Protein AF-A0A6B0XST2-F1 (afdb_monomer)

Mean predicted aligned error: 3.9 Å

Nearest PDB structures (foldseek):
  4akx-assembly1_A  TM=2.960E-01  e=3.022E+00  Pseudomonas aeruginosa
  6vql-assembly1_D  TM=2.348E-01  e=4.738E+00  Homo sapiens
  5dvr-assembly1_A  TM=2.215E-01  e=4.479E+00  Toxoplasma gondii

Solvent-accessible surface area (backbone atoms only — not comparable to full-atom values): 9416 Å² total; per-residue (Å²): 113,51,79,35,65,23,62,62,31,33,32,42,31,80,94,78,71,39,38,32,39,44,48,67,65,67,76,43,80,42,83,48,74,44,61,28,89,63,44,78,84,41,80,93,66,62,45,46,59,67,37,74,72,54,71,43,58,31,25,39,44,76,59,86,58,34,38,32,38,31,28,70,46,76,93,63,76,64,88,60,89,48,68,67,58,36,47,51,44,50,70,74,46,68,59,44,79,77,45,77,40,53,57,76,46,73,57,95,77,31,30,33,26,73,42,43,71,75,74,56,47,69,86,80,52,57,41,77,56,47,67,94,60,89,56,69,87,52,71,94,80,50,69,82,64,63,95,79,64,79,46,50,62,84,62,130

Secondary structure (DSSP, 8-state):
-EEE-SSS-EEEETTTTEEEEEE---S--EEEEEE-SS--S-TTTT--TT-EEEEEEEEEEEETTEEEEEE---SS----S-HHHHHHHHHHS--EEEEEEEEEEEETTEEEEE-HHHHHS-TT-HHHHS-SS-----GGG----GGG----TT--

Sequence (156 aa):
MRAIDGFIPMYWEASSGKLWLEISRWDTDVLHMTGLASGLGSNDIGLDRGQLAGSRVVRFQRVGPKVLMIQPNLDFRASSTNPREVQAVTDAFAPSTLWGFTAAAETDGRVLVDVTDFVVRDMINWAQRLRPGTYRFDAGRSAVHLPMTMGFPENT

Radius of gyra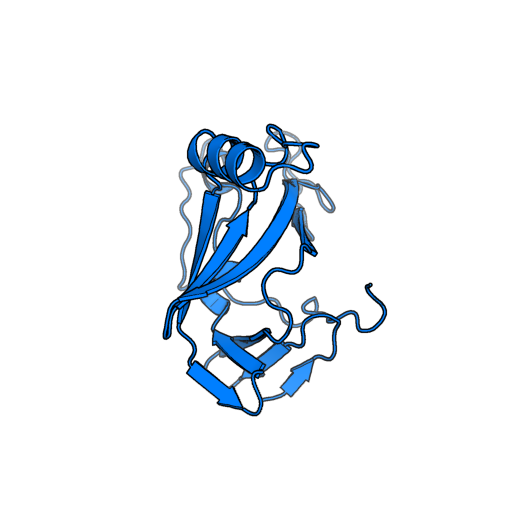tion: 18.2 Å; Cα contacts (8 Å, |Δi|>4): 267; chains: 1; bounding box: 40×40×50 Å

pLDDT: mean 94.21, std 4.05, range [70.62, 98.75]

Structure (mmCIF, N/CA/C/O backbone):
data_AF-A0A6B0XST2-F1
#
_entry.id   AF-A0A6B0XST2-F1
#
loop_
_atom_site.group_PDB
_atom_site.id
_atom_site.type_symbol
_atom_site.label_atom_id
_atom_site.label_alt_id
_atom_site.label_comp_id
_atom_site.label_asym_id
_atom_site.label_entity_id
_atom_site.label_seq_id
_atom_site.pdbx_PDB_ins_code
_atom_site.Cartn_x
_atom_site.Cartn_y
_atom_site.Cartn_z
_atom_site.occupancy
_atom_site.B_iso_or_equiv
_atom_site.auth_seq_id
_atom_site.auth_comp_id
_atom_site.auth_asym_id
_atom_site.auth_atom_id
_atom_site.pdbx_PDB_model_num
ATOM 1 N N . MET A 1 1 ? 2.493 -22.122 0.422 1.00 93.19 1 MET A N 1
ATOM 2 C CA . MET A 1 1 ? 3.104 -20.781 0.275 1.00 93.19 1 MET A CA 1
ATOM 3 C C . MET A 1 1 ? 4.379 -20.737 1.106 1.00 93.19 1 MET A C 1
ATOM 5 O O . MET A 1 1 ? 4.446 -21.451 2.099 1.00 93.19 1 MET A O 1
ATOM 9 N N . ARG A 1 2 ? 5.386 -19.955 0.711 1.00 97.44 2 ARG A N 1
ATOM 10 C CA . ARG A 1 2 ? 6.596 -19.724 1.516 1.00 97.44 2 ARG A CA 1
ATOM 11 C C . ARG A 1 2 ? 6.356 -18.527 2.434 1.00 97.44 2 ARG A C 1
ATOM 13 O O . ARG A 1 2 ? 6.107 -17.440 1.920 1.00 97.44 2 ARG A O 1
ATOM 20 N N . ALA A 1 3 ? 6.424 -18.734 3.745 1.00 97.94 3 ALA A N 1
ATOM 21 C CA . ALA A 1 3 ? 6.285 -17.662 4.727 1.00 97.94 3 ALA A CA 1
ATOM 22 C C . ALA A 1 3 ? 7.498 -16.718 4.704 1.00 97.94 3 ALA A C 1
ATOM 24 O O . ALA A 1 3 ? 8.624 -17.139 4.422 1.00 97.94 3 ALA A O 1
ATOM 25 N N . ILE A 1 4 ? 7.239 -15.442 4.969 1.00 98.44 4 ILE A N 1
ATOM 26 C CA . ILE A 1 4 ? 8.220 -14.380 5.165 1.00 98.44 4 ILE A CA 1
ATOM 27 C C . ILE A 1 4 ? 7.800 -13.663 6.450 1.00 98.44 4 ILE A C 1
ATOM 29 O O . ILE A 1 4 ? 6.857 -12.867 6.449 1.00 98.44 4 ILE A O 1
ATOM 33 N N . ASP A 1 5 ? 8.479 -13.988 7.547 1.00 97.12 5 ASP A N 1
ATOM 34 C CA . ASP A 1 5 ? 8.150 -13.461 8.870 1.00 97.12 5 ASP A CA 1
ATOM 35 C C . ASP A 1 5 ? 8.438 -11.961 8.951 1.00 97.12 5 ASP A C 1
ATOM 37 O O . ASP A 1 5 ? 9.459 -11.481 8.461 1.00 97.12 5 ASP A O 1
ATOM 41 N N . GLY A 1 6 ? 7.552 -11.206 9.597 1.00 96.62 6 GLY A N 1
ATOM 42 C CA . GLY A 1 6 ? 7.698 -9.764 9.754 1.00 96.62 6 GLY A CA 1
ATOM 43 C C . GLY A 1 6 ? 6.655 -9.166 10.690 1.00 96.62 6 GLY A C 1
ATOM 44 O O . GLY A 1 6 ? 5.705 -9.841 11.075 1.00 96.62 6 GLY A O 1
ATOM 45 N N . PHE A 1 7 ? 6.801 -7.879 11.021 1.00 95.50 7 PHE A N 1
ATOM 46 C CA . PHE A 1 7 ? 5.789 -7.137 11.781 1.00 95.50 7 PHE A CA 1
ATOM 47 C C . PHE A 1 7 ? 4.402 -7.212 11.127 1.00 95.50 7 PHE A C 1
ATOM 49 O O . PHE A 1 7 ? 3.394 -7.373 11.815 1.00 95.50 7 PHE A O 1
ATOM 56 N N . ILE A 1 8 ? 4.370 -7.190 9.791 1.00 96.31 8 ILE A N 1
ATOM 57 C CA . ILE A 1 8 ? 3.226 -7.599 8.973 1.00 96.31 8 ILE A CA 1
ATOM 58 C C . ILE A 1 8 ? 3.696 -8.793 8.123 1.00 96.31 8 ILE A C 1
ATOM 60 O O . ILE A 1 8 ? 4.439 -8.577 7.160 1.00 96.31 8 ILE A O 1
ATOM 64 N N . PRO A 1 9 ? 3.358 -10.042 8.498 1.00 97.62 9 PRO A N 1
ATOM 65 C CA . PRO A 1 9 ? 3.829 -11.231 7.793 1.00 97.62 9 PRO A CA 1
ATOM 66 C C . PRO A 1 9 ? 3.368 -11.278 6.335 1.00 97.62 9 PRO A C 1
ATOM 68 O O . PRO A 1 9 ? 2.274 -10.822 5.989 1.00 97.62 9 PRO A O 1
ATOM 71 N N . MET A 1 10 ? 4.196 -11.874 5.477 1.00 98.38 10 MET A N 1
ATOM 72 C CA . MET A 1 10 ? 3.888 -12.087 4.064 1.00 98.38 10 MET A CA 1
ATOM 73 C C . MET A 1 10 ? 4.021 -13.558 3.676 1.00 98.38 10 MET A C 1
ATOM 75 O O . MET A 1 10 ? 4.764 -14.323 4.290 1.00 98.38 10 MET A O 1
ATOM 79 N N . TYR A 1 11 ? 3.348 -13.947 2.596 1.00 98.31 11 TYR A N 1
ATOM 80 C CA . TYR A 1 11 ? 3.426 -15.298 2.049 1.00 98.31 11 TYR A CA 1
ATOM 81 C C . TYR A 1 11 ? 3.587 -15.243 0.536 1.00 98.31 11 TYR A C 1
ATOM 83 O O . TYR A 1 11 ? 2.800 -14.620 -0.171 1.00 98.31 11 TYR A O 1
ATOM 91 N N . TRP A 1 12 ? 4.607 -15.926 0.026 1.00 98.44 12 TRP A N 1
ATOM 92 C CA . TRP A 1 12 ? 4.836 -16.068 -1.408 1.00 98.44 12 TRP A CA 1
ATOM 93 C C . TRP A 1 12 ? 4.189 -17.349 -1.943 1.00 98.44 12 TRP A C 1
ATOM 95 O O . TRP A 1 12 ? 4.482 -18.457 -1.476 1.00 98.44 12 TRP A O 1
ATOM 105 N N . GLU A 1 13 ? 3.338 -17.218 -2.954 1.00 98.12 13 GLU A N 1
ATOM 106 C CA . GLU A 1 13 ? 2.710 -18.331 -3.658 1.00 98.12 13 GLU A CA 1
ATOM 107 C C . GLU A 1 13 ? 3.282 -18.464 -5.076 1.00 98.12 13 GLU A C 1
ATOM 109 O O . GLU A 1 13 ? 2.810 -17.855 -6.031 1.00 98.12 13 GLU A O 1
ATOM 114 N N . ALA A 1 14 ? 4.318 -19.295 -5.222 1.00 97.00 14 ALA A N 1
ATOM 115 C CA . ALA A 1 14 ? 5.055 -19.426 -6.480 1.00 97.00 14 ALA A CA 1
ATOM 116 C C . ALA A 1 14 ? 4.194 -19.914 -7.662 1.00 97.00 14 ALA A C 1
ATOM 118 O O . ALA A 1 14 ? 4.429 -19.510 -8.794 1.00 97.00 14 ALA A O 1
ATOM 119 N N . SER A 1 15 ? 3.199 -20.767 -7.402 1.00 96.81 15 SER A N 1
ATOM 120 C CA . SER A 1 15 ? 2.311 -21.343 -8.423 1.00 96.81 15 SER A CA 1
ATOM 121 C C . SER A 1 15 ? 1.408 -20.319 -9.105 1.00 96.81 15 SER A C 1
ATOM 123 O O . SER A 1 15 ? 1.030 -20.517 -10.254 1.00 96.81 15 SER A O 1
ATOM 125 N N . SER A 1 16 ? 1.042 -19.250 -8.398 1.00 95.88 16 SER A N 1
ATOM 126 C CA . SER A 1 16 ? 0.162 -18.188 -8.895 1.00 95.88 16 SER A CA 1
ATOM 127 C C . SER A 1 16 ? 0.904 -16.865 -9.108 1.00 95.88 16 SER A C 1
ATOM 129 O O . SER A 1 16 ? 0.327 -15.928 -9.650 1.00 95.88 16 SER A O 1
ATOM 131 N N . GLY A 1 17 ? 2.168 -16.775 -8.677 1.00 95.50 17 GLY A N 1
ATOM 132 C CA . GLY A 1 17 ? 2.950 -15.541 -8.702 1.00 95.50 17 GLY A CA 1
ATOM 133 C C . GLY A 1 17 ? 2.467 -14.489 -7.702 1.00 95.50 17 GLY A C 1
ATOM 134 O O . GLY A 1 17 ? 2.764 -13.310 -7.886 1.00 95.50 17 GLY A O 1
ATOM 135 N N . LYS A 1 18 ? 1.714 -14.891 -6.670 1.00 97.75 18 LYS A N 1
ATOM 136 C CA . LYS A 1 18 ? 1.067 -13.964 -5.737 1.00 97.75 18 LYS A CA 1
ATOM 137 C C . LYS A 1 18 ? 1.889 -13.708 -4.486 1.00 97.75 18 LYS A C 1
ATOM 139 O O . LYS A 1 18 ? 2.437 -14.632 -3.874 1.00 97.75 18 LYS A O 1
ATOM 144 N N . LEU A 1 19 ? 1.903 -12.443 -4.075 1.00 98.62 19 LEU A N 1
ATOM 145 C CA . LEU A 1 19 ? 2.337 -12.032 -2.749 1.00 98.62 19 LEU A CA 1
ATOM 146 C C . LEU A 1 19 ? 1.106 -11.760 -1.891 1.00 98.62 19 LEU A C 1
ATOM 148 O O . LEU A 1 19 ? 0.266 -10.924 -2.221 1.00 98.62 19 LEU A O 1
ATOM 152 N N . TRP A 1 20 ? 1.031 -12.463 -0.773 1.00 98.62 20 TRP A N 1
ATOM 153 C CA . TRP A 1 20 ? -0.028 -12.320 0.207 1.00 98.62 20 TRP A CA 1
ATOM 154 C C . TRP A 1 20 ? 0.489 -11.570 1.430 1.00 98.62 20 TRP A C 1
ATOM 156 O O . TRP A 1 20 ? 1.631 -11.778 1.841 1.00 98.62 20 TRP A O 1
ATOM 166 N N . LEU A 1 21 ? -0.357 -10.733 2.022 1.00 98.44 21 LEU A N 1
ATOM 167 C CA . LEU A 1 21 ? -0.087 -10.009 3.262 1.00 98.44 21 LEU A CA 1
ATOM 168 C C . LEU A 1 21 ? -1.086 -10.463 4.326 1.00 98.44 21 LEU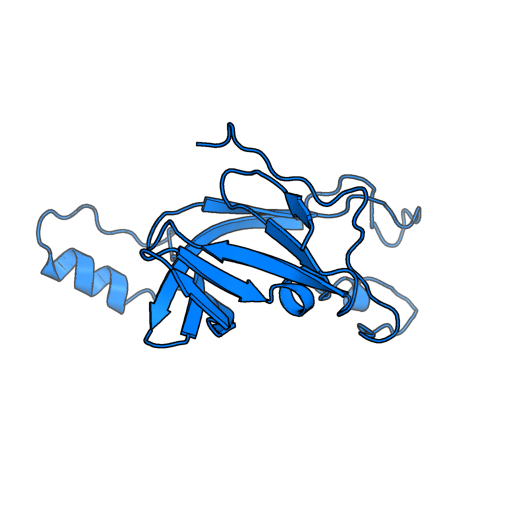 A C 1
ATOM 170 O O . LEU A 1 21 ? -2.289 -10.505 4.060 1.00 98.44 21 LEU A O 1
ATOM 174 N N . GLU A 1 22 ? -0.598 -10.796 5.516 1.00 98.44 22 GLU A N 1
ATOM 175 C CA . GLU A 1 22 ? -1.449 -11.084 6.667 1.00 98.44 22 GLU A CA 1
ATOM 176 C C . GLU A 1 22 ? -1.659 -9.822 7.499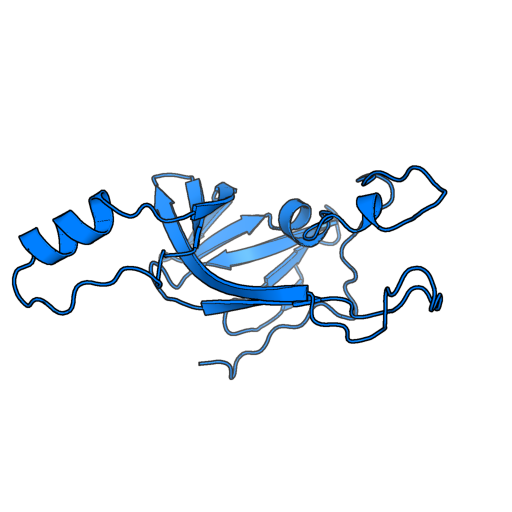 1.00 98.44 22 GLU A C 1
ATOM 178 O O . GLU A 1 22 ? -0.723 -9.218 8.019 1.00 98.44 22 GLU A O 1
ATOM 183 N N . ILE A 1 23 ? -2.921 -9.441 7.651 1.00 98.06 23 ILE A N 1
ATOM 184 C CA . ILE A 1 23 ? -3.345 -8.279 8.415 1.00 98.06 23 ILE A CA 1
ATOM 185 C C . ILE A 1 23 ? -4.033 -8.771 9.683 1.00 98.06 23 ILE A C 1
ATOM 187 O O . ILE A 1 23 ? -5.100 -9.381 9.646 1.00 98.06 23 ILE A O 1
ATOM 191 N N . SER A 1 24 ? -3.399 -8.487 10.813 1.00 96.56 24 SER A N 1
ATOM 192 C CA . SER A 1 24 ? -3.876 -8.819 12.161 1.00 96.56 24 SER A CA 1
ATOM 193 C C . SER A 1 24 ? -3.960 -7.596 13.080 1.00 96.56 24 SER A C 1
ATOM 195 O O . SER A 1 24 ? -4.567 -7.655 14.147 1.00 96.56 24 SER A O 1
ATOM 197 N N . ARG A 1 25 ? -3.369 -6.472 12.656 1.00 95.25 25 ARG A N 1
ATOM 198 C CA . AR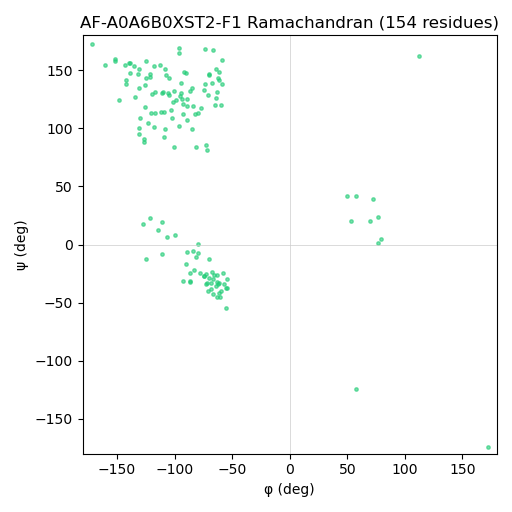G A 1 25 ? -3.343 -5.195 13.374 1.00 95.25 25 ARG A CA 1
ATOM 199 C C . ARG A 1 25 ? -4.249 -4.202 12.662 1.00 95.25 25 ARG A C 1
ATOM 201 O O . ARG A 1 25 ? -3.877 -3.618 11.645 1.00 95.25 25 ARG A O 1
ATOM 208 N N . TRP A 1 26 ? -5.451 -4.054 13.196 1.00 96.94 26 TRP A N 1
ATOM 209 C CA . TRP A 1 26 ? -6.467 -3.137 12.690 1.00 96.94 26 TRP A CA 1
ATOM 210 C C . TRP A 1 26 ? -6.324 -1.774 13.354 1.00 96.94 26 TRP A C 1
ATOM 212 O O . TRP A 1 26 ? -5.867 -1.687 14.494 1.00 96.94 26 TRP A O 1
ATOM 222 N N . ASP A 1 27 ? -6.654 -0.714 12.615 1.00 96.50 27 ASP A N 1
ATOM 223 C CA . ASP A 1 27 ? -6.637 0.674 13.101 1.00 96.50 27 ASP A CA 1
ATOM 224 C C . ASP A 1 27 ? -5.309 1.119 13.747 1.00 96.50 27 ASP A C 1
ATOM 226 O O . ASP A 1 27 ? -5.250 2.105 14.479 1.00 96.50 27 ASP A O 1
ATOM 230 N N . THR A 1 28 ? -4.228 0.403 13.436 1.00 96.44 28 THR A N 1
ATOM 231 C CA . THR A 1 28 ? -2.876 0.663 13.925 1.00 96.44 28 THR A CA 1
ATOM 232 C C . THR A 1 28 ? -2.107 1.421 12.855 1.00 96.44 28 THR A C 1
ATOM 234 O O . THR A 1 28 ? -2.012 0.963 11.715 1.00 96.44 28 THR A O 1
ATOM 237 N N . ASP A 1 29 ? -1.576 2.583 13.226 1.00 96.44 29 ASP A N 1
ATOM 238 C CA . ASP A 1 29 ? -0.762 3.402 12.337 1.00 96.44 29 ASP A CA 1
ATOM 239 C C . ASP A 1 29 ? 0.600 2.747 12.093 1.00 96.44 29 ASP A C 1
ATOM 241 O O . ASP A 1 29 ? 1.315 2.393 13.027 1.00 96.44 29 ASP A O 1
ATOM 245 N N . VAL A 1 30 ? 0.966 2.612 10.821 1.00 96.69 30 VAL A N 1
ATOM 246 C CA . VAL A 1 30 ? 2.260 2.106 10.363 1.00 96.69 30 VAL A CA 1
ATOM 247 C C . VAL A 1 30 ? 2.852 3.047 9.321 1.00 96.69 30 VAL A C 1
ATOM 249 O O . VAL A 1 30 ? 2.134 3.728 8.582 1.00 96.69 30 VAL A O 1
ATOM 252 N N . LEU A 1 31 ? 4.181 3.090 9.243 1.00 96.38 31 LEU A N 1
ATOM 253 C CA . LEU A 1 31 ? 4.875 3.897 8.248 1.00 96.38 31 LEU A CA 1
ATOM 254 C C . LEU A 1 31 ? 4.980 3.137 6.921 1.00 96.38 31 LEU A C 1
ATOM 256 O O . LEU A 1 31 ? 5.624 2.095 6.831 1.00 96.38 31 LEU A O 1
ATOM 260 N N . HIS A 1 32 ? 4.396 3.697 5.867 1.00 95.56 32 HIS A N 1
ATOM 261 C CA . HIS A 1 32 ? 4.550 3.226 4.498 1.00 95.56 32 HIS A CA 1
ATOM 262 C C . HIS A 1 32 ? 5.533 4.135 3.754 1.00 95.56 32 HIS A C 1
ATOM 264 O O . HIS A 1 32 ? 5.223 5.292 3.459 1.00 95.56 32 HIS A O 1
ATOM 270 N N . MET A 1 33 ? 6.728 3.613 3.473 1.00 94.25 33 MET A N 1
ATOM 271 C CA . MET A 1 33 ? 7.801 4.314 2.763 1.00 94.25 33 MET A CA 1
ATOM 272 C C . MET A 1 33 ? 7.977 3.773 1.358 1.00 94.25 33 MET A C 1
ATOM 274 O O . MET A 1 33 ? 7.784 2.588 1.099 1.00 94.25 33 MET A O 1
ATOM 278 N N . THR A 1 34 ? 8.336 4.665 0.443 1.00 93.12 34 THR A N 1
ATOM 279 C CA . THR A 1 34 ? 8.356 4.358 -0.983 1.00 93.12 34 THR A CA 1
ATOM 280 C C . THR A 1 34 ? 9.590 4.967 -1.618 1.00 93.12 34 THR A C 1
ATOM 282 O O . THR A 1 34 ? 10.078 6.004 -1.165 1.00 93.12 34 THR A O 1
ATOM 285 N N . GLY A 1 35 ? 10.136 4.309 -2.635 1.00 91.81 35 GLY A N 1
ATOM 286 C CA . GLY A 1 35 ? 11.388 4.735 -3.243 1.00 91.81 35 GLY A CA 1
ATOM 287 C C . GLY A 1 35 ? 11.923 3.746 -4.265 1.00 91.81 35 GLY A C 1
ATOM 288 O O . GLY A 1 35 ? 11.272 2.758 -4.605 1.00 91.81 35 GLY A O 1
ATOM 289 N N . LEU A 1 36 ? 13.123 4.035 -4.753 1.00 91.38 36 LEU A N 1
ATOM 290 C CA . LEU A 1 36 ? 13.830 3.240 -5.746 1.00 91.38 36 LEU A CA 1
ATOM 291 C C . LEU A 1 36 ? 14.932 2.414 -5.090 1.00 91.38 36 LEU A C 1
ATOM 293 O O . LEU A 1 36 ? 15.926 2.950 -4.609 1.00 91.38 36 LEU A O 1
ATOM 297 N N . ALA A 1 37 ? 14.800 1.090 -5.133 1.00 90.62 37 ALA A N 1
ATOM 298 C CA . ALA A 1 37 ? 15.889 0.195 -4.741 1.00 90.62 37 ALA A CA 1
ATOM 299 C C . ALA A 1 37 ? 17.049 0.214 -5.758 1.00 90.62 37 ALA A C 1
ATOM 301 O O . ALA A 1 37 ? 18.206 0.013 -5.391 1.00 90.62 37 ALA A O 1
ATOM 302 N N . SER A 1 38 ? 16.743 0.488 -7.030 1.00 89.50 38 SER A N 1
ATOM 303 C CA . SER A 1 38 ? 17.681 0.590 -8.152 1.00 89.50 38 SER A CA 1
ATOM 304 C C . SER A 1 38 ? 17.415 1.860 -8.957 1.00 89.50 38 SER A C 1
ATOM 306 O O . SER A 1 38 ? 16.264 2.263 -9.094 1.00 89.50 38 SER A O 1
ATOM 308 N N . GLY A 1 39 ? 18.466 2.464 -9.512 1.00 88.69 39 GLY A N 1
ATOM 309 C CA . GLY A 1 39 ? 18.351 3.647 -10.366 1.00 88.69 39 GLY A CA 1
ATOM 310 C C . GLY A 1 39 ? 18.331 3.311 -11.857 1.00 88.69 39 GLY A C 1
ATOM 311 O O . GLY A 1 39 ? 18.715 2.214 -12.259 1.00 88.69 39 GLY A O 1
ATOM 312 N N . LEU A 1 40 ? 17.926 4.284 -12.674 1.00 90.12 40 LEU A N 1
ATOM 313 C CA . LEU A 1 40 ? 17.995 4.222 -14.138 1.00 90.12 40 LEU A CA 1
ATOM 314 C C . LEU A 1 40 ? 19.415 4.488 -14.665 1.00 90.12 40 LEU A C 1
ATOM 316 O O . LEU A 1 40 ? 19.747 4.068 -15.769 1.00 90.12 40 LEU A O 1
ATOM 320 N N . GLY A 1 41 ? 20.243 5.199 -13.888 1.00 86.56 41 GLY A N 1
ATOM 321 C CA . GLY A 1 41 ? 21.586 5.617 -14.307 1.00 86.56 41 GLY A CA 1
ATOM 322 C C . GLY A 1 41 ? 21.593 6.808 -15.274 1.00 86.56 41 GLY A C 1
ATOM 323 O O . GLY A 1 41 ? 22.543 6.972 -16.031 1.00 86.56 41 GLY A O 1
ATOM 324 N N . SER A 1 42 ? 20.535 7.627 -15.268 1.00 86.56 42 SER A N 1
ATOM 325 C CA . SER A 1 42 ? 20.423 8.851 -16.070 1.00 86.56 42 SER A CA 1
ATOM 326 C C . SER A 1 42 ? 20.228 10.058 -15.157 1.00 86.56 42 SER A C 1
ATOM 328 O O . SER A 1 42 ? 19.178 10.191 -14.524 1.00 86.56 42 SER A O 1
ATOM 330 N N . ASN A 1 43 ? 21.224 10.946 -15.133 1.00 84.69 43 ASN A N 1
ATOM 331 C CA . ASN A 1 43 ? 21.182 12.173 -14.335 1.00 84.69 43 ASN A CA 1
ATOM 332 C C . ASN A 1 43 ? 20.064 13.119 -14.799 1.00 84.69 43 ASN A C 1
ATOM 334 O O . ASN A 1 43 ? 19.419 13.748 -13.969 1.00 84.69 43 ASN A O 1
ATOM 338 N N . ASP A 1 44 ? 19.798 13.178 -16.108 1.00 86.44 44 ASP A N 1
ATOM 339 C CA . ASP A 1 44 ? 18.786 14.077 -16.679 1.00 86.44 44 ASP A CA 1
ATOM 340 C C . ASP A 1 44 ? 17.356 13.681 -16.281 1.00 86.44 44 ASP A C 1
ATOM 342 O O . ASP A 1 44 ? 16.490 14.539 -16.120 1.00 86.44 44 ASP A O 1
ATOM 346 N N . ILE A 1 45 ? 17.095 12.379 -16.114 1.00 88.38 45 ILE A N 1
ATOM 347 C CA . ILE A 1 45 ? 15.781 11.865 -15.697 1.00 88.38 45 ILE A CA 1
ATOM 348 C C . ILE A 1 45 ? 15.662 11.854 -14.161 1.00 88.38 45 ILE A C 1
ATOM 350 O O . ILE A 1 45 ? 14.567 12.050 -13.629 1.00 88.38 45 ILE A O 1
ATOM 354 N N . GLY A 1 46 ? 16.770 11.645 -13.439 1.00 87.25 46 GLY A N 1
ATOM 355 C CA . GLY A 1 46 ? 16.817 11.749 -11.975 1.00 87.25 46 GLY A CA 1
ATOM 356 C C . GLY A 1 46 ? 16.106 10.608 -11.239 1.00 87.25 46 GLY A C 1
ATOM 357 O O . GLY A 1 46 ? 15.407 10.851 -10.253 1.00 87.25 46 GLY A O 1
ATOM 358 N N . LEU A 1 47 ? 16.238 9.376 -11.751 1.00 89.94 47 LEU A N 1
ATOM 359 C CA . LEU A 1 47 ? 15.799 8.145 -11.078 1.00 89.94 47 LEU A CA 1
ATOM 360 C C . LEU A 1 47 ? 17.003 7.462 -10.439 1.00 89.94 47 LEU A C 1
ATOM 362 O O . LEU A 1 47 ? 17.616 6.568 -11.034 1.00 89.94 47 LEU A O 1
ATOM 366 N N . ASP A 1 48 ? 17.345 7.905 -9.238 1.00 90.62 48 ASP A N 1
ATOM 367 C CA . ASP A 1 48 ? 18.563 7.481 -8.562 1.00 90.62 48 ASP A CA 1
ATOM 368 C C . ASP A 1 48 ? 18.337 6.264 -7.669 1.00 90.62 48 ASP A C 1
ATOM 370 O O . ASP A 1 48 ? 17.278 6.050 -7.073 1.00 90.62 48 ASP A O 1
ATOM 374 N N . ARG A 1 49 ? 19.382 5.445 -7.543 1.00 91.81 49 ARG A N 1
ATOM 375 C CA . ARG A 1 49 ? 19.383 4.319 -6.611 1.00 91.81 49 ARG A CA 1
ATOM 376 C C . ARG A 1 49 ? 19.274 4.839 -5.175 1.00 91.81 49 ARG A C 1
ATOM 378 O O . ARG A 1 49 ? 20.059 5.683 -4.764 1.00 91.81 49 ARG A O 1
ATOM 385 N N . GLY A 1 50 ? 18.364 4.265 -4.394 1.00 90.44 50 GLY A N 1
ATOM 386 C CA . GLY A 1 50 ? 18.137 4.640 -2.997 1.00 90.44 50 GLY A CA 1
ATOM 387 C C . GLY A 1 50 ? 17.296 5.905 -2.825 1.00 90.44 50 GLY A C 1
ATOM 388 O O . GLY A 1 50 ? 17.108 6.356 -1.698 1.00 90.44 50 GLY A O 1
ATOM 389 N N . GLN A 1 51 ? 16.777 6.482 -3.913 1.00 90.31 51 GLN A N 1
ATOM 390 C CA . GLN A 1 51 ? 15.947 7.676 -3.846 1.00 90.31 51 GLN A CA 1
ATOM 391 C C . GLN A 1 51 ? 14.637 7.379 -3.111 1.00 90.31 51 GLN A C 1
ATOM 393 O O . GLN A 1 51 ? 13.834 6.551 -3.549 1.00 90.31 51 GLN A O 1
ATOM 398 N N . LEU A 1 52 ? 14.402 8.089 -2.007 1.00 92.25 52 LEU A N 1
ATOM 399 C CA . LEU A 1 52 ? 13.106 8.105 -1.338 1.00 92.25 52 LEU A CA 1
ATOM 400 C C . LEU A 1 52 ? 12.117 8.935 -2.157 1.00 92.25 52 LEU A C 1
ATOM 402 O O . LEU A 1 52 ? 12.437 10.015 -2.649 1.00 92.25 52 LEU A O 1
ATOM 406 N N . ALA A 1 53 ? 10.894 8.437 -2.264 1.00 89.31 53 ALA A N 1
ATOM 407 C CA . ALA A 1 53 ? 9.816 9.049 -3.029 1.00 89.31 53 ALA A CA 1
ATOM 408 C C . ALA A 1 53 ? 8.588 9.379 -2.170 1.00 89.31 53 ALA A C 1
ATOM 410 O O . ALA A 1 53 ? 7.472 9.525 -2.668 1.00 89.31 53 ALA A O 1
ATOM 411 N N . GLY A 1 54 ? 8.821 9.523 -0.867 1.00 90.62 54 GLY A N 1
ATOM 412 C CA . GLY A 1 54 ? 7.824 9.902 0.118 1.00 90.62 54 GLY A CA 1
ATOM 413 C C . GLY A 1 54 ? 7.493 8.780 1.090 1.00 90.62 54 GLY A C 1
ATOM 414 O O . GLY A 1 54 ? 7.749 7.592 0.858 1.00 90.62 54 GLY A O 1
ATOM 415 N N . SER A 1 55 ? 6.898 9.197 2.197 1.00 94.12 55 SER A N 1
ATOM 416 C CA . SER A 1 55 ? 6.378 8.333 3.242 1.00 94.12 55 SER A CA 1
ATOM 417 C C . SER A 1 55 ? 4.997 8.817 3.663 1.00 94.12 55 SER A C 1
ATOM 419 O O . SER A 1 55 ? 4.644 9.985 3.486 1.00 94.12 55 SER A O 1
ATOM 421 N N . ARG A 1 56 ? 4.180 7.893 4.161 1.00 95.19 56 ARG A N 1
ATOM 422 C CA . ARG A 1 56 ? 2.830 8.167 4.658 1.00 95.19 56 ARG A CA 1
ATOM 423 C C . ARG A 1 56 ? 2.582 7.309 5.885 1.00 95.19 56 ARG A C 1
ATOM 425 O O . ARG A 1 56 ? 2.977 6.145 5.900 1.00 95.19 56 ARG A O 1
ATOM 432 N N . VAL A 1 57 ? 1.895 7.864 6.875 1.00 97.62 57 VAL A N 1
ATOM 433 C CA . VAL A 1 57 ? 1.253 7.043 7.903 1.00 97.62 57 VAL A CA 1
ATOM 434 C C . VAL A 1 57 ? 0.021 6.410 7.276 1.00 97.62 57 VAL A C 1
ATOM 436 O O . VAL A 1 57 ? -0.732 7.087 6.573 1.00 97.62 57 VAL A O 1
ATOM 439 N N . VAL A 1 58 ? -0.160 5.113 7.484 1.00 98.00 58 VAL A N 1
ATOM 440 C CA . VAL A 1 58 ? -1.309 4.360 6.985 1.00 98.00 58 VAL A CA 1
ATOM 441 C C . VAL A 1 58 ? -1.799 3.387 8.044 1.00 98.00 58 VAL A C 1
ATOM 443 O O . VAL A 1 58 ? -1.032 2.966 8.899 1.00 98.00 58 VAL A O 1
ATOM 446 N N . ARG A 1 59 ? -3.063 2.990 7.963 1.00 98.12 59 ARG A N 1
ATOM 447 C CA . ARG A 1 59 ? -3.654 1.931 8.783 1.00 98.12 59 ARG A CA 1
ATOM 448 C C . ARG A 1 59 ? -4.584 1.074 7.939 1.00 98.12 59 ARG A C 1
ATOM 450 O O . ARG A 1 59 ? -5.116 1.541 6.929 1.00 98.12 59 ARG A O 1
ATOM 457 N N . PHE A 1 60 ? -4.803 -0.164 8.362 1.00 98.44 60 PHE A N 1
ATOM 458 C CA . PHE A 1 60 ? -5.786 -1.037 7.731 1.00 98.44 60 PHE A CA 1
ATOM 459 C C . PHE A 1 60 ? -7.119 -0.963 8.468 1.00 98.44 60 PHE A C 1
ATOM 461 O O . PHE A 1 60 ? -7.170 -1.107 9.689 1.00 98.44 60 PHE A 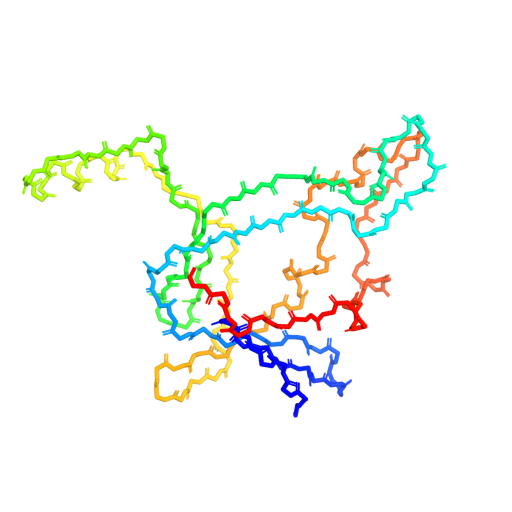O 1
ATOM 468 N N . GLN A 1 61 ? -8.192 -0.767 7.707 1.00 97.94 61 GLN A N 1
ATOM 469 C CA . GLN A 1 61 ? -9.567 -0.788 8.196 1.00 97.94 61 GLN A CA 1
ATOM 470 C C . GLN A 1 61 ? -10.366 -1.855 7.470 1.00 97.94 61 GLN A C 1
ATOM 472 O O . GLN A 1 61 ? -10.178 -2.078 6.272 1.00 97.94 61 GLN A O 1
ATOM 477 N N . ARG A 1 62 ? -11.280 -2.507 8.185 1.00 96.44 62 ARG A N 1
ATOM 478 C CA . ARG A 1 62 ? -12.108 -3.570 7.624 1.00 96.44 62 ARG A CA 1
ATOM 479 C C . ARG A 1 62 ? -13.562 -3.137 7.516 1.00 96.44 62 ARG A C 1
ATOM 481 O O . ARG A 1 62 ? -14.158 -2.690 8.488 1.00 96.44 62 ARG A O 1
ATOM 488 N N . VAL A 1 63 ? -14.142 -3.340 6.336 1.00 96.44 63 VAL A N 1
ATOM 489 C CA . VAL A 1 63 ? -15.572 -3.152 6.067 1.00 96.44 63 VAL A CA 1
ATOM 490 C C . VAL A 1 63 ? -16.086 -4.402 5.356 1.00 96.44 63 VAL A C 1
ATOM 492 O O . VAL A 1 63 ? -15.930 -4.569 4.145 1.00 96.44 63 VAL A O 1
ATOM 495 N N . GLY A 1 64 ? -16.652 -5.334 6.126 1.00 95.00 64 GLY A N 1
ATOM 496 C CA . GLY A 1 64 ? -17.035 -6.655 5.620 1.00 95.00 64 GLY A CA 1
ATOM 497 C C . GLY A 1 64 ? -15.832 -7.397 5.004 1.00 95.00 64 GLY A C 1
ATOM 498 O O . GLY A 1 64 ? -14.815 -7.566 5.685 1.00 95.00 64 GLY A O 1
ATOM 499 N N . PRO A 1 65 ? -15.901 -7.841 3.731 1.00 96.12 65 PRO A N 1
ATOM 500 C CA . PRO A 1 65 ? -14.775 -8.486 3.056 1.00 96.12 65 PRO A CA 1
ATOM 501 C C . PRO A 1 65 ? -13.732 -7.489 2.531 1.00 96.12 65 PRO A C 1
ATOM 503 O O . PRO A 1 65 ? -12.693 -7.913 2.029 1.00 96.12 65 PRO A O 1
ATOM 506 N N . LYS A 1 66 ? -13.991 -6.176 2.588 1.00 98.25 66 LYS A N 1
ATOM 507 C CA . LYS A 1 66 ? -13.043 -5.160 2.129 1.00 98.25 66 LYS A CA 1
ATOM 508 C C . LYS A 1 66 ? -12.049 -4.823 3.225 1.00 98.25 66 LYS A C 1
ATOM 510 O O . LYS A 1 66 ? -12.431 -4.582 4.368 1.00 98.25 66 LYS A O 1
ATOM 515 N N . VAL A 1 67 ? -10.783 -4.758 2.835 1.00 98.62 67 VAL A N 1
ATOM 516 C CA . VAL A 1 67 ? -9.700 -4.254 3.676 1.00 98.62 67 VAL A CA 1
ATOM 517 C C . VAL A 1 67 ? -9.137 -3.014 3.006 1.00 98.62 67 VAL A C 1
ATOM 519 O O . VAL A 1 67 ? -8.598 -3.089 1.906 1.00 98.62 67 VAL A O 1
ATOM 522 N N . LEU A 1 68 ? -9.313 -1.861 3.633 1.00 98.62 68 LEU A N 1
ATOM 523 C CA . LEU A 1 68 ? -8.911 -0.570 3.098 1.00 98.62 68 LEU A CA 1
ATOM 524 C C . LEU A 1 68 ? -7.592 -0.141 3.733 1.00 98.62 68 LEU A C 1
ATOM 526 O O . LEU A 1 68 ? -7.447 -0.177 4.952 1.00 98.62 68 LEU A O 1
ATOM 530 N N . MET A 1 69 ? -6.646 0.289 2.904 1.00 98.44 69 MET A N 1
ATOM 531 C CA . MET A 1 69 ? -5.439 0.979 3.346 1.00 98.44 69 MET A CA 1
ATOM 532 C C . MET A 1 69 ? -5.744 2.472 3.394 1.00 98.44 69 MET A C 1
ATOM 534 O O . MET A 1 69 ? -5.888 3.118 2.353 1.00 98.44 69 MET A O 1
ATOM 538 N N . ILE A 1 70 ? -5.873 3.007 4.601 1.00 98.38 70 ILE A N 1
ATOM 539 C CA . ILE A 1 70 ? -6.282 4.386 4.852 1.00 98.38 70 ILE A CA 1
ATOM 540 C C . ILE A 1 70 ? -5.073 5.198 5.297 1.00 98.38 70 ILE A C 1
ATOM 542 O O . ILE A 1 70 ? -4.367 4.803 6.218 1.00 98.38 70 ILE A O 1
ATOM 546 N N . GLN A 1 71 ? -4.859 6.351 4.675 1.00 97.56 71 GLN A N 1
ATOM 547 C CA . GLN A 1 71 ? -3.983 7.397 5.185 1.00 97.56 71 GLN A CA 1
ATOM 548 C C . GLN A 1 71 ? -4.832 8.371 6.017 1.00 97.56 71 GLN A C 1
ATOM 550 O O . GLN A 1 71 ? -5.677 9.063 5.436 1.00 97.56 71 GLN A O 1
ATOM 555 N N . PRO A 1 72 ? -4.644 8.448 7.348 1.00 95.94 72 PRO A N 1
ATOM 556 C CA . PRO A 1 72 ? -5.310 9.459 8.156 1.00 95.94 72 PRO A CA 1
ATOM 557 C C . PRO A 1 72 ? -4.848 10.863 7.752 1.00 95.94 72 PRO A C 1
ATOM 559 O O . PRO A 1 72 ? -3.711 11.063 7.317 1.00 95.94 72 PRO A O 1
ATOM 562 N N . ASN A 1 73 ? -5.730 11.843 7.925 1.00 95.19 73 ASN A N 1
ATOM 563 C CA . ASN A 1 73 ? -5.359 13.242 7.794 1.00 95.19 73 ASN A CA 1
ATOM 564 C C . ASN A 1 73 ? -4.786 13.728 9.130 1.00 95.19 73 ASN A C 1
ATOM 566 O O . ASN A 1 73 ? -5.526 13.997 10.070 1.00 95.19 73 ASN A O 1
ATOM 570 N N . LEU A 1 74 ? -3.458 13.773 9.227 1.00 92.44 74 LEU A N 1
ATOM 571 C CA . LEU A 1 74 ? -2.767 14.183 10.452 1.00 92.44 74 LEU A CA 1
ATOM 572 C C . LEU A 1 74 ? -2.506 15.694 10.519 1.00 92.44 74 LEU A C 1
ATOM 574 O O . LEU A 1 74 ? -2.087 16.173 11.572 1.00 92.44 74 LEU A O 1
ATOM 578 N N . ASP A 1 75 ? -2.799 16.439 9.448 1.00 93.12 75 ASP A N 1
ATOM 579 C CA . ASP A 1 75 ? -2.679 17.903 9.424 1.00 93.12 75 ASP A CA 1
ATOM 580 C C . ASP A 1 75 ? -3.792 18.572 10.248 1.00 93.12 75 ASP A C 1
ATOM 582 O O . ASP A 1 75 ? -3.617 19.673 10.770 1.00 93.12 75 ASP A O 1
ATOM 586 N N . PHE A 1 76 ? -4.928 17.885 10.414 1.00 92.12 76 PHE A N 1
ATOM 587 C CA . PHE A 1 76 ? -6.073 18.353 11.190 1.00 92.12 76 PHE A CA 1
ATOM 588 C C . PHE A 1 76 ? -6.412 17.348 12.289 1.00 92.12 76 PHE A C 1
ATOM 590 O O . PHE A 1 76 ? -7.000 16.297 12.042 1.00 92.12 76 PHE A O 1
ATOM 597 N N . ARG A 1 77 ? -6.050 17.679 13.534 1.00 88.19 77 ARG A N 1
ATOM 598 C CA . ARG A 1 77 ? -6.270 16.816 14.699 1.00 88.19 77 ARG A CA 1
ATOM 599 C C . ARG A 1 77 ? -6.919 17.583 15.843 1.00 88.19 77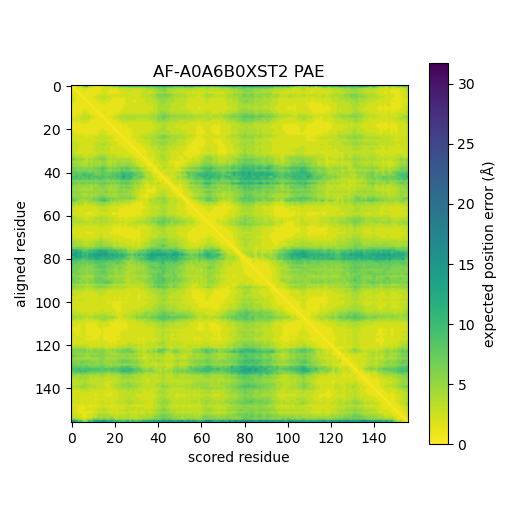 ARG A C 1
ATOM 601 O O . ARG A 1 77 ? -6.472 18.667 16.205 1.00 88.19 77 ARG A O 1
ATOM 608 N N . ALA A 1 78 ? -7.932 16.981 16.456 1.00 88.62 78 ALA A N 1
ATOM 609 C CA . ALA A 1 78 ? -8.514 17.477 17.696 1.00 88.62 78 ALA A CA 1
ATOM 610 C C . ALA A 1 78 ? -7.748 16.933 18.912 1.00 88.62 78 ALA A C 1
ATOM 612 O O . ALA A 1 78 ? -7.520 15.728 19.017 1.00 88.62 78 ALA A O 1
ATOM 613 N N . SER A 1 79 ? -7.395 17.810 19.852 1.00 89.44 79 SER A N 1
ATOM 614 C CA . SER A 1 79 ? -6.850 17.458 21.175 1.00 89.44 79 SER A CA 1
ATOM 615 C C . SER A 1 79 ? -7.906 17.502 22.292 1.00 89.44 79 SER A C 1
ATOM 617 O O . SER A 1 79 ? -7.569 17.393 23.469 1.00 89.44 79 SER A O 1
ATOM 619 N N . SER A 1 80 ? -9.181 17.676 21.929 1.00 92.12 80 SER A N 1
ATOM 620 C CA . SER A 1 80 ? -10.301 17.772 22.868 1.00 92.12 80 SER A CA 1
ATOM 621 C C . SER A 1 80 ? -10.590 16.435 23.551 1.00 92.12 80 SER A C 1
ATOM 623 O O . SER A 1 80 ? -10.485 15.371 22.944 1.00 92.12 80 SER A O 1
ATOM 625 N N . THR A 1 81 ? -11.016 16.491 24.812 1.00 94.69 81 THR A N 1
ATOM 626 C CA . THR A 1 81 ? -11.564 15.334 25.534 1.00 94.69 81 THR A CA 1
ATOM 627 C C . THR A 1 81 ? -13.039 15.090 25.202 1.00 94.69 81 THR A C 1
ATOM 629 O O . THR A 1 81 ? -13.581 14.046 25.561 1.00 94.69 81 THR A O 1
ATOM 632 N N . ASN A 1 82 ? -13.698 16.028 24.510 1.00 96.00 82 ASN A N 1
ATOM 633 C CA . ASN A 1 82 ? -15.074 15.882 24.057 1.00 96.00 82 ASN A CA 1
ATOM 634 C C . ASN A 1 82 ? -15.122 15.016 22.781 1.00 96.00 82 ASN A C 1
ATOM 636 O O . ASN A 1 82 ? -14.684 15.469 21.718 1.00 96.00 82 ASN A O 1
ATOM 640 N N . PRO A 1 83 ? -15.709 13.805 22.823 1.00 94.19 83 PRO A N 1
ATOM 641 C CA . PRO A 1 83 ? -15.724 12.906 21.669 1.00 94.19 83 PRO A CA 1
ATOM 642 C C . PRO A 1 83 ? -16.482 13.482 20.465 1.00 94.19 83 PRO A C 1
ATOM 644 O O . PRO A 1 83 ? -16.162 13.143 19.330 1.00 94.19 83 PRO A O 1
ATOM 647 N N . ARG A 1 84 ? -17.451 14.387 20.675 1.00 95.19 84 ARG A N 1
ATOM 648 C CA . ARG A 1 84 ? -18.177 15.026 19.565 1.00 95.19 84 ARG A CA 1
ATOM 649 C C . ARG A 1 84 ? -17.328 16.040 18.814 1.00 95.19 84 ARG A C 1
ATOM 651 O O . ARG A 1 84 ? -17.476 16.161 17.606 1.00 95.19 84 ARG A O 1
ATOM 658 N N . GLU A 1 85 ? -16.441 16.747 19.506 1.00 92.75 85 GLU A N 1
ATOM 659 C CA . GLU A 1 85 ? -15.506 17.673 18.858 1.00 92.75 85 GLU A CA 1
ATOM 660 C C . GLU A 1 85 ? -14.443 16.910 18.069 1.00 92.75 85 GLU A C 1
ATOM 662 O O . GLU A 1 85 ? -14.132 17.282 16.939 1.00 92.75 85 GLU A O 1
ATOM 667 N N . VAL A 1 86 ? -13.939 15.801 18.621 1.00 91.81 86 VAL A N 1
ATOM 668 C CA . VAL A 1 86 ? -13.013 14.910 17.906 1.00 91.81 86 VAL A CA 1
ATOM 669 C C . VAL A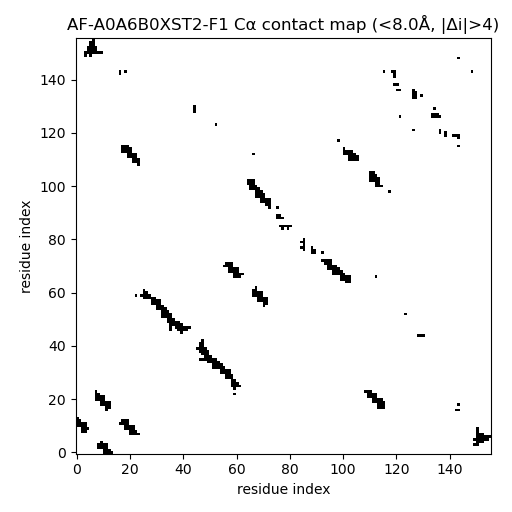 1 86 ? -13.661 14.345 16.641 1.00 91.81 86 VAL A C 1
ATOM 671 O O . VAL A 1 86 ? -13.047 14.370 15.571 1.00 91.81 86 VAL A O 1
ATOM 674 N N . GLN A 1 87 ? -14.914 13.895 16.741 1.00 91.31 87 GLN A N 1
ATOM 675 C CA . GLN A 1 87 ? -15.670 13.420 15.585 1.00 91.31 87 GLN A CA 1
ATOM 676 C C . GLN A 1 87 ? -15.897 14.538 14.562 1.00 91.31 87 GLN A C 1
ATOM 678 O O . GLN A 1 87 ? -15.634 14.331 13.385 1.00 91.31 87 GLN A O 1
ATOM 683 N N . ALA A 1 88 ? -16.297 15.738 14.995 1.00 93.94 88 ALA A N 1
ATOM 684 C CA . ALA A 1 88 ? -16.544 16.863 14.095 1.00 93.94 88 ALA A CA 1
ATOM 685 C C . ALA A 1 88 ? -15.301 17.254 13.279 1.00 93.94 88 ALA A C 1
ATOM 687 O O . ALA A 1 88 ? -15.416 17.525 12.087 1.00 93.94 88 ALA A O 1
ATOM 688 N N . VAL A 1 89 ? -14.108 17.246 13.887 1.00 92.38 89 VAL A N 1
ATOM 689 C CA . VAL A 1 89 ? -12.850 17.473 13.152 1.00 92.38 89 VAL A CA 1
ATOM 690 C C . VAL A 1 89 ? -12.577 16.331 12.173 1.00 92.38 89 VAL A C 1
ATOM 692 O O . VAL A 1 89 ? -12.217 16.588 11.029 1.00 92.38 89 VAL A O 1
ATOM 695 N N . THR A 1 90 ? -12.797 15.081 12.585 1.00 88.94 90 THR A N 1
ATOM 696 C CA . THR A 1 90 ? -12.615 13.910 11.709 1.00 88.94 90 THR A CA 1
ATOM 697 C C . THR A 1 90 ? -13.546 13.959 10.491 1.00 88.94 90 THR A C 1
ATOM 699 O O . THR A 1 90 ? -13.111 13.695 9.373 1.00 88.94 90 THR A O 1
ATOM 702 N N . ASP A 1 91 ? -14.806 14.353 10.685 1.00 91.38 91 ASP A N 1
ATOM 703 C CA . ASP A 1 91 ? -15.808 14.466 9.619 1.00 91.38 91 ASP A CA 1
ATOM 704 C C . ASP A 1 91 ? -15.541 15.661 8.693 1.00 91.38 91 ASP A C 1
ATOM 706 O O . ASP A 1 91 ? -15.821 15.600 7.495 1.00 91.38 91 ASP A O 1
ATOM 710 N N . ALA A 1 92 ? -14.986 16.750 9.233 1.00 95.75 92 ALA A N 1
ATOM 711 C CA . ALA A 1 92 ? -14.633 17.937 8.461 1.00 95.75 92 ALA A CA 1
ATOM 712 C C . ALA A 1 92 ? -13.375 17.738 7.597 1.00 95.75 92 ALA A C 1
ATOM 714 O O . ALA A 1 92 ? -13.238 18.387 6.559 1.00 95.75 92 ALA A O 1
ATOM 715 N N . PHE A 1 93 ? -12.464 16.847 8.004 1.00 94.81 93 PHE A N 1
ATOM 716 C CA . PHE A 1 93 ? -11.175 16.631 7.346 1.00 94.81 93 PHE A CA 1
ATOM 717 C C . PHE A 1 93 ? -10.966 15.157 7.005 1.00 94.81 93 PHE A C 1
ATOM 719 O O . PHE A 1 93 ? -10.371 14.384 7.755 1.00 94.81 93 PHE A O 1
ATOM 726 N N . ALA A 1 94 ? -11.440 14.784 5.816 1.00 92.00 94 ALA A N 1
ATOM 727 C CA . ALA A 1 94 ? -11.479 13.397 5.379 1.00 92.00 94 ALA A CA 1
ATOM 728 C C . ALA A 1 94 ? -10.082 12.741 5.288 1.00 92.00 94 ALA A C 1
ATOM 730 O O . ALA A 1 94 ? -9.125 13.366 4.812 1.00 92.00 94 ALA A O 1
ATOM 731 N N . PRO A 1 95 ? -9.961 11.455 5.670 1.00 95.44 95 PRO A N 1
ATOM 732 C CA . PRO A 1 95 ? -8.790 10.648 5.360 1.00 95.44 95 PRO A CA 1
ATOM 733 C C . PRO A 1 95 ? -8.771 10.253 3.874 1.00 95.44 95 PRO A C 1
ATOM 735 O O . PRO A 1 95 ? -9.764 10.370 3.156 1.00 95.44 95 PRO A O 1
ATOM 738 N N . SER A 1 96 ? -7.641 9.724 3.407 1.00 96.56 96 SER A N 1
ATOM 739 C CA . SER A 1 96 ? -7.500 9.208 2.040 1.00 96.56 96 SER A CA 1
ATOM 740 C C . SER A 1 96 ? -7.513 7.683 2.016 1.00 96.56 96 SER A C 1
ATOM 742 O O . SER A 1 96 ? -6.718 7.041 2.698 1.00 96.56 96 SER A O 1
ATOM 744 N N . THR A 1 97 ? -8.357 7.082 1.176 1.00 97.38 97 THR A N 1
ATOM 745 C CA . THR A 1 97 ? -8.254 5.646 0.868 1.00 97.38 97 THR A CA 1
ATOM 746 C C . THR A 1 97 ? -7.200 5.445 -0.216 1.00 97.38 97 THR A C 1
ATOM 748 O O . THR A 1 97 ? -7.389 5.877 -1.350 1.00 97.38 97 THR A O 1
ATOM 751 N N . LEU A 1 98 ? -6.080 4.805 0.125 1.00 95.94 98 LEU A N 1
ATOM 752 C CA . LEU A 1 98 ? -4.961 4.586 -0.798 1.00 95.94 98 LEU A CA 1
ATOM 753 C C . LEU A 1 98 ? -5.117 3.320 -1.641 1.00 95.94 98 LEU A C 1
ATOM 755 O O . LEU A 1 98 ? -4.620 3.268 -2.767 1.00 95.94 98 LEU A O 1
ATOM 759 N N . TRP A 1 99 ? -5.757 2.295 -1.079 1.00 97.94 99 TRP A N 1
ATOM 760 C CA . TRP A 1 99 ? -6.021 1.028 -1.754 1.00 97.94 99 TRP A CA 1
ATOM 761 C C . TRP A 1 99 ? -7.150 0.257 -1.065 1.00 97.94 99 TRP A C 1
ATOM 763 O O . TRP A 1 99 ? -7.370 0.417 0.136 1.00 97.94 99 TRP A O 1
ATOM 773 N N . GLY A 1 100 ? -7.836 -0.604 -1.816 1.00 98.31 100 GLY A N 1
ATOM 774 C CA . GLY A 1 100 ? -8.833 -1.533 -1.293 1.00 98.31 100 GLY A CA 1
ATOM 775 C C . GLY A 1 100 ? -8.524 -2.966 -1.712 1.00 98.31 100 GLY A C 1
ATOM 776 O O . GLY A 1 100 ? -8.535 -3.291 -2.896 1.00 98.31 100 GLY A O 1
ATOM 777 N N . PHE A 1 101 ? -8.283 -3.828 -0.734 1.00 98.50 101 PHE A N 1
ATOM 778 C CA . PHE A 1 101 ? -8.123 -5.265 -0.908 1.00 98.50 101 PHE A CA 1
ATOM 779 C C . PHE A 1 101 ? -9.438 -5.998 -0.625 1.00 98.50 101 PHE A C 1
ATOM 781 O O . PHE A 1 101 ? -10.396 -5.435 -0.084 1.00 98.50 101 PHE A O 1
ATOM 788 N N . THR A 1 102 ? -9.473 -7.281 -0.974 1.00 98.50 102 THR A N 1
ATOM 789 C CA . THR A 1 102 ? -10.544 -8.196 -0.571 1.00 98.50 102 THR A CA 1
ATOM 790 C C . THR A 1 102 ? -9.927 -9.322 0.251 1.00 98.50 102 THR A C 1
ATOM 792 O O . THR A 1 102 ? -8.930 -9.905 -0.170 1.00 98.50 102 THR A O 1
ATOM 795 N N . ALA A 1 103 ? -10.498 -9.598 1.423 1.00 98.25 103 ALA A N 1
ATOM 796 C CA . ALA A 1 103 ? -10.105 -10.712 2.274 1.00 98.25 103 ALA A CA 1
ATOM 797 C C . ALA A 1 103 ? -10.283 -12.030 1.510 1.00 98.25 103 ALA A C 1
ATOM 799 O O . ALA A 1 103 ? -11.389 -12.346 1.070 1.00 98.25 103 ALA A O 1
ATOM 800 N N . ALA A 1 104 ? -9.195 -12.777 1.337 1.00 98.00 104 ALA A N 1
ATOM 801 C CA . ALA A 1 104 ? -9.209 -14.072 0.663 1.00 98.00 104 ALA A CA 1
ATOM 802 C C . ALA A 1 104 ? -9.391 -15.231 1.647 1.00 98.00 104 ALA A C 1
ATOM 804 O O . ALA A 1 104 ? -9.995 -16.245 1.308 1.00 98.00 104 ALA A O 1
ATOM 805 N N . ALA A 1 10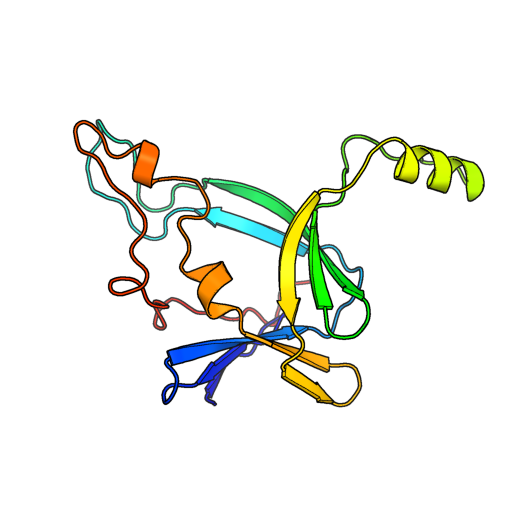5 ? -8.882 -15.069 2.867 1.00 97.31 105 ALA A N 1
ATOM 806 C CA . ALA A 1 105 ? -9.043 -16.011 3.962 1.00 97.31 105 ALA A CA 1
ATOM 807 C C . ALA A 1 105 ? -8.990 -15.272 5.301 1.00 97.31 105 ALA A C 1
ATOM 809 O O . ALA A 1 105 ? -8.431 -14.176 5.399 1.00 97.31 105 ALA A O 1
ATOM 810 N N . GLU A 1 106 ? -9.553 -15.893 6.331 1.00 96.88 106 GLU A N 1
ATOM 811 C CA . GLU A 1 106 ? -9.490 -15.406 7.702 1.00 96.88 106 GLU A CA 1
ATOM 812 C C . GLU A 1 106 ? -9.342 -16.577 8.671 1.00 96.88 106 GLU A C 1
ATOM 814 O O . GLU A 1 106 ? -9.984 -17.617 8.514 1.00 96.88 106 GLU A O 1
ATOM 819 N N . THR A 1 107 ? -8.490 -16.418 9.679 1.00 96.44 107 THR A N 1
ATOM 820 C CA . THR A 1 107 ? -8.350 -17.378 10.779 1.00 96.44 107 THR A CA 1
ATOM 821 C C . THR A 1 107 ? -7.969 -16.622 12.045 1.00 96.44 107 THR A C 1
ATOM 823 O O . THR A 1 107 ? -6.999 -15.869 12.047 1.00 96.44 107 THR A O 1
ATOM 826 N N . ASP A 1 108 ? -8.750 -16.790 13.114 1.00 94.81 108 ASP A N 1
ATOM 827 C CA . ASP A 1 108 ? -8.548 -16.132 14.415 1.00 94.81 108 ASP A CA 1
ATOM 828 C C . ASP A 1 108 ? -8.332 -14.604 14.322 1.00 94.81 108 ASP A C 1
ATOM 830 O O . ASP A 1 108 ? -7.447 -14.043 14.968 1.00 94.81 108 ASP A O 1
ATOM 834 N N . GLY A 1 109 ? -9.097 -13.921 13.462 1.00 91.75 109 GLY A N 1
ATOM 835 C CA . GLY A 1 109 ? -9.001 -12.467 13.262 1.00 91.75 109 GLY A CA 1
ATOM 836 C C . GLY A 1 109 ? -7.802 -11.990 12.428 1.00 91.75 109 GLY A C 1
ATOM 837 O O . GLY A 1 109 ? -7.659 -10.784 12.208 1.00 91.75 109 GLY A O 1
ATOM 838 N N . ARG A 1 110 ? -6.962 -12.910 11.930 1.00 96.62 110 ARG A N 1
ATOM 839 C CA . ARG A 1 110 ? -5.908 -12.637 10.943 1.00 96.62 110 ARG A CA 1
ATOM 840 C C . ARG A 1 110 ? -6.481 -12.804 9.543 1.00 96.62 110 ARG A C 1
ATOM 842 O O . ARG A 1 110 ? -7.037 -13.855 9.226 1.00 96.62 110 ARG A O 1
ATOM 849 N N . VAL A 1 111 ? -6.355 -11.777 8.712 1.00 98.19 111 VAL A N 1
ATOM 850 C CA . VAL A 1 111 ? -6.906 -11.749 7.354 1.00 98.19 111 VAL A CA 1
ATOM 851 C C . VAL A 1 111 ? -5.783 -11.808 6.335 1.00 98.19 111 VAL A C 1
ATOM 853 O O . VAL A 1 111 ? -4.850 -11.014 6.394 1.00 98.19 111 VAL A O 1
ATOM 856 N N . LEU A 1 112 ? -5.909 -12.701 5.359 1.00 98.38 112 LEU A N 1
ATOM 857 C CA . LEU A 1 112 ? -4.991 -12.779 4.231 1.00 98.38 112 LEU A CA 1
ATOM 858 C C . LEU A 1 112 ? -5.548 -11.985 3.045 1.00 98.38 112 LEU A C 1
ATOM 860 O O . LEU A 1 112 ? -6.691 -12.201 2.627 1.00 98.38 112 LEU A O 1
ATOM 864 N N . VAL A 1 113 ? -4.741 -11.084 2.485 1.00 98.75 113 VAL A N 1
ATOM 865 C CA . VAL A 1 113 ? -5.075 -10.311 1.279 1.00 98.75 113 VAL A CA 1
ATOM 866 C C . VAL A 1 113 ? -4.009 -10.484 0.200 1.00 98.75 113 VAL A C 1
ATOM 868 O O . VAL A 1 113 ? -2.822 -10.571 0.503 1.00 98.75 113 VAL A O 1
ATOM 871 N N . ASP A 1 114 ? -4.430 -10.530 -1.063 1.00 98.56 114 ASP A N 1
ATOM 872 C CA . ASP A 1 114 ? -3.521 -10.494 -2.215 1.00 98.56 114 ASP A CA 1
ATOM 873 C C . ASP A 1 114 ? -3.049 -9.050 -2.427 1.00 98.56 114 ASP A C 1
ATOM 875 O O . ASP A 1 114 ? -3.867 -8.161 -2.684 1.00 98.56 114 ASP A O 1
ATOM 879 N N . VAL A 1 115 ? -1.745 -8.804 -2.293 1.00 98.31 115 VAL A N 1
ATOM 880 C CA . VAL A 1 115 ? -1.147 -7.465 -2.437 1.00 98.31 115 VAL A CA 1
ATOM 881 C C . VAL A 1 115 ? -0.369 -7.296 -3.733 1.00 98.31 115 VAL A C 1
ATOM 883 O O . VAL A 1 115 ? 0.268 -6.262 -3.927 1.00 98.31 115 VAL A O 1
ATOM 886 N N . THR A 1 116 ? -0.419 -8.280 -4.631 1.00 97.94 116 THR A N 1
ATOM 887 C CA . THR A 1 116 ? 0.425 -8.330 -5.830 1.00 97.94 116 THR A CA 1
ATOM 888 C C . THR A 1 116 ? 0.286 -7.059 -6.668 1.00 97.94 116 THR A C 1
ATOM 890 O O . THR A 1 116 ? 1.273 -6.354 -6.870 1.00 97.94 116 THR A O 1
ATOM 893 N N . ASP A 1 117 ? -0.940 -6.690 -7.048 1.00 96.75 117 ASP A N 1
ATOM 894 C CA . ASP A 1 117 ? -1.211 -5.489 -7.854 1.00 96.75 117 ASP A CA 1
ATOM 895 C C . ASP A 1 117 ? -0.812 -4.190 -7.141 1.00 96.75 117 ASP A C 1
ATOM 897 O O . ASP A 1 117 ? -0.382 -3.222 -7.772 1.00 96.75 117 ASP A O 1
ATOM 901 N N . PHE A 1 118 ? -0.923 -4.166 -5.812 1.00 96.81 118 PHE A N 1
ATOM 902 C CA . PHE A 1 118 ? -0.556 -3.003 -5.013 1.00 96.81 118 PHE A CA 1
ATOM 903 C C . PHE A 1 118 ? 0.956 -2.751 -5.018 1.00 96.81 118 PHE A C 1
ATOM 905 O O . PHE A 1 118 ? 1.365 -1.589 -5.062 1.00 96.81 118 PHE A O 1
ATOM 912 N N . VAL A 1 119 ? 1.778 -3.807 -4.975 1.00 95.31 119 VAL A N 1
ATOM 913 C CA . VAL A 1 119 ? 3.243 -3.678 -4.884 1.00 95.31 119 VAL A CA 1
ATOM 914 C C . VAL A 1 119 ? 3.931 -3.535 -6.241 1.00 95.31 119 VAL A C 1
ATOM 916 O O . VAL A 1 119 ? 5.019 -2.970 -6.296 1.00 95.31 119 VAL A O 1
ATOM 919 N N . VAL A 1 120 ? 3.326 -4.016 -7.336 1.00 95.12 120 VAL A N 1
ATOM 920 C CA . VAL A 1 120 ? 3.936 -3.929 -8.682 1.00 95.12 120 VAL A CA 1
ATOM 921 C C . VAL A 1 120 ? 3.576 -2.657 -9.449 1.00 95.12 120 VAL A C 1
ATOM 923 O O . VAL A 1 120 ? 4.243 -2.338 -10.429 1.00 95.12 120 VAL A O 1
ATOM 926 N N . ARG A 1 121 ? 2.527 -1.932 -9.043 1.00 94.12 121 ARG A N 1
ATOM 927 C CA . ARG A 1 121 ? 2.052 -0.724 -9.739 1.00 94.12 121 ARG A CA 1
ATOM 928 C C . ARG A 1 121 ? 3.116 0.374 -9.840 1.00 94.12 121 ARG A C 1
ATOM 930 O O . ARG A 1 121 ? 4.004 0.489 -8.996 1.00 94.12 121 ARG A O 1
ATOM 937 N N . ASP A 1 122 ? 2.933 1.284 -10.798 1.00 92.38 122 ASP A N 1
ATOM 938 C CA . ASP A 1 122 ? 3.679 2.549 -10.844 1.00 92.38 122 ASP A CA 1
ATOM 939 C C . ASP A 1 122 ? 3.200 3.501 -9.733 1.00 92.38 122 ASP A C 1
ATOM 941 O O . ASP A 1 122 ? 2.349 4.368 -9.924 1.00 92.38 122 ASP A O 1
ATOM 945 N N . MET A 1 123 ? 3.713 3.281 -8.525 1.00 85.56 123 MET A N 1
ATOM 946 C CA . MET A 1 123 ? 3.166 3.855 -7.297 1.00 85.56 123 MET A CA 1
ATOM 947 C C . MET A 1 123 ? 3.314 5.382 -7.185 1.00 85.56 123 MET A C 1
ATOM 949 O O . MET A 1 123 ? 2.567 6.033 -6.455 1.00 85.56 123 MET A O 1
ATOM 953 N N . ILE A 1 124 ? 4.289 5.946 -7.892 1.00 84.62 124 ILE A N 1
ATOM 954 C CA . ILE A 1 124 ? 4.697 7.359 -7.829 1.00 84.62 124 ILE A CA 1
ATOM 955 C C . ILE A 1 124 ? 4.736 8.010 -9.212 1.00 84.62 124 ILE A C 1
ATOM 957 O O . ILE A 1 124 ? 5.290 9.097 -9.374 1.00 84.62 124 ILE A O 1
ATOM 961 N N . ASN A 1 125 ? 4.076 7.379 -10.187 1.00 87.88 125 ASN A N 1
ATOM 962 C CA . ASN A 1 125 ? 3.912 7.874 -11.551 1.00 87.88 125 ASN A CA 1
ATOM 963 C C . ASN A 1 125 ? 5.252 8.138 -12.264 1.00 87.88 125 ASN A C 1
ATOM 965 O O . ASN A 1 125 ? 5.408 9.136 -12.974 1.00 87.88 125 ASN A O 1
ATOM 969 N N . TRP A 1 126 ? 6.226 7.240 -12.095 1.00 87.81 126 TRP A N 1
ATOM 970 C CA . TRP A 1 126 ? 7.526 7.308 -12.761 1.00 87.81 126 TRP A CA 1
ATOM 971 C C . TRP A 1 126 ? 7.416 7.346 -14.277 1.00 87.81 126 TRP A C 1
ATOM 973 O O . TRP A 1 126 ? 8.200 8.040 -14.925 1.00 87.81 126 TRP A O 1
ATOM 983 N N . ALA A 1 127 ? 6.420 6.667 -14.849 1.00 91.25 127 ALA A N 1
ATOM 984 C CA . ALA A 1 127 ? 6.183 6.669 -16.287 1.00 91.25 127 ALA A CA 1
ATOM 985 C C . ALA A 1 127 ? 6.044 8.092 -16.863 1.00 91.25 127 ALA A C 1
ATOM 987 O O . ALA A 1 127 ? 6.429 8.346 -18.005 1.00 91.25 127 ALA A O 1
ATOM 988 N N . GLN A 1 128 ? 5.548 9.047 -16.066 1.00 87.19 128 GLN A N 1
ATOM 989 C CA . GLN A 1 128 ? 5.425 10.447 -16.475 1.00 87.19 128 GLN A CA 1
ATOM 990 C C . GLN A 1 128 ? 6.770 11.188 -16.498 1.00 87.19 128 GLN A C 1
ATOM 992 O O . GLN A 1 128 ? 6.917 12.132 -17.273 1.00 87.19 128 GLN A O 1
ATOM 997 N N . ARG A 1 129 ? 7.747 10.761 -15.685 1.00 86.38 129 ARG A N 1
ATOM 998 C CA . ARG A 1 129 ? 9.092 11.361 -15.608 1.00 86.38 129 ARG A CA 1
ATOM 999 C C . ARG A 1 129 ? 10.040 10.852 -16.689 1.00 86.38 129 ARG A C 1
ATOM 1001 O O . ARG A 1 129 ? 10.999 11.534 -17.030 1.00 86.38 129 ARG A O 1
ATOM 1008 N N . LEU A 1 130 ? 9.769 9.678 -17.252 1.00 90.31 130 LEU A N 1
ATOM 1009 C CA . LEU A 1 130 ? 10.565 9.097 -18.329 1.00 90.31 130 LEU A CA 1
ATOM 1010 C C . LEU A 1 130 ? 10.322 9.854 -19.648 1.00 90.31 130 LEU A C 1
ATOM 1012 O O . LEU A 1 130 ? 9.473 9.478 -20.452 1.00 90.31 130 LEU A O 1
ATOM 1016 N N . ARG A 1 131 ? 11.059 10.946 -19.868 1.00 88.00 131 ARG A N 1
ATOM 1017 C CA . ARG A 1 131 ? 11.027 11.774 -21.086 1.00 88.00 131 ARG A CA 1
ATOM 1018 C C . ARG A 1 131 ? 12.348 11.663 -21.861 1.00 88.00 131 ARG A C 1
ATOM 1020 O O . ARG A 1 131 ? 13.361 11.327 -21.256 1.00 88.00 131 ARG A O 1
ATOM 1027 N N . PRO A 1 132 ? 12.351 11.897 -23.192 1.00 90.69 132 PRO A N 1
ATOM 1028 C CA . PRO A 1 132 ? 11.233 12.332 -24.049 1.00 90.69 132 PRO A CA 1
ATOM 1029 C C . PRO A 1 132 ? 10.260 11.213 -24.465 1.00 90.69 132 PRO A C 1
ATOM 1031 O O . PRO A 1 132 ? 9.304 11.474 -25.190 1.00 90.69 132 PRO A O 1
ATOM 1034 N N . GLY A 1 133 ? 10.478 9.971 -24.023 1.00 89.62 133 GLY A N 1
ATOM 1035 C CA . GLY A 1 133 ? 9.592 8.854 -24.351 1.00 89.62 133 GLY A CA 1
ATOM 1036 C C . GLY A 1 133 ? 8.186 8.964 -23.747 1.00 89.62 133 GLY A C 1
ATOM 1037 O O . GLY A 1 133 ? 7.901 9.774 -22.861 1.00 89.62 133 GLY A O 1
ATOM 1038 N N . THR A 1 134 ? 7.295 8.106 -24.242 1.00 93.44 134 THR A N 1
ATOM 1039 C CA . THR A 1 134 ? 5.968 7.885 -23.658 1.00 93.44 134 THR A CA 1
ATOM 1040 C C . THR A 1 134 ? 5.933 6.482 -23.082 1.00 93.44 134 THR A C 1
ATOM 1042 O O . THR A 1 134 ? 6.016 5.501 -23.817 1.00 93.44 134 THR A O 1
ATOM 1045 N N . TYR A 1 135 ? 5.818 6.398 -21.762 1.00 93.19 135 TYR A N 1
ATOM 1046 C CA . TYR A 1 135 ? 5.801 5.141 -21.030 1.00 93.19 135 TYR A CA 1
ATOM 1047 C C . TYR A 1 135 ? 4.471 4.983 -20.306 1.00 93.19 135 TYR A C 1
ATOM 1049 O O . TYR A 1 135 ? 3.809 5.959 -19.952 1.00 93.19 135 TYR A O 1
ATOM 1057 N N . ARG A 1 136 ? 4.090 3.731 -20.077 1.00 94.06 136 ARG A N 1
ATOM 1058 C CA . ARG A 1 136 ? 2.971 3.353 -19.219 1.00 94.06 136 ARG A CA 1
ATOM 1059 C C . ARG A 1 136 ? 3.334 2.079 -18.479 1.00 94.06 136 ARG A C 1
ATOM 1061 O O . ARG A 1 136 ? 4.133 1.288 -18.979 1.00 94.06 136 ARG A O 1
ATOM 1068 N N . PHE A 1 137 ? 2.714 1.878 -17.325 1.00 94.12 137 PHE A N 1
ATOM 1069 C CA . PHE A 1 137 ? 2.795 0.606 -16.625 1.00 94.12 137 PHE A CA 1
ATOM 1070 C C . PHE A 1 137 ? 2.254 -0.533 -17.507 1.00 94.12 137 PHE A C 1
ATOM 1072 O O . PHE A 1 137 ? 1.232 -0.379 -18.187 1.00 94.12 137 PHE A O 1
ATOM 1079 N N . ASP A 1 138 ? 2.951 -1.668 -17.489 1.00 94.88 138 ASP A N 1
ATOM 1080 C CA . ASP A 1 138 ? 2.568 -2.897 -18.178 1.00 94.88 138 ASP A CA 1
ATOM 1081 C C . ASP A 1 138 ? 2.645 -4.064 -17.189 1.00 94.88 138 ASP A C 1
ATOM 1083 O O . ASP A 1 138 ? 3.731 -4.495 -16.790 1.00 94.88 138 ASP A O 1
ATOM 1087 N N . ALA A 1 139 ? 1.476 -4.572 -16.795 1.00 92.19 139 ALA A N 1
ATOM 1088 C CA . ALA A 1 139 ? 1.362 -5.683 -15.860 1.00 92.19 139 ALA A CA 1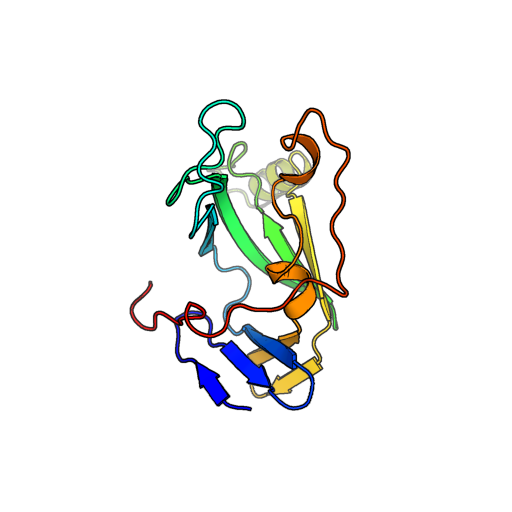
ATOM 1089 C C . ALA A 1 139 ? 2.007 -6.969 -16.402 1.00 92.19 139 ALA A C 1
ATOM 1091 O O . ALA A 1 139 ? 2.621 -7.706 -15.642 1.00 92.19 139 ALA A O 1
ATOM 1092 N N . GLY A 1 140 ? 1.954 -7.209 -17.719 1.00 94.94 140 GLY A N 1
ATOM 1093 C CA . GLY A 1 140 ? 2.550 -8.398 -18.337 1.00 94.94 140 GLY A CA 1
ATOM 1094 C C . GLY A 1 140 ? 4.081 -8.396 -18.325 1.00 94.94 140 GLY A C 1
ATOM 1095 O O . GLY A 1 140 ? 4.702 -9.422 -18.593 1.00 94.94 140 GLY A O 1
ATOM 1096 N N . ARG A 1 141 ? 4.698 -7.250 -18.009 1.00 94.56 141 ARG A N 1
ATOM 1097 C CA . ARG A 1 141 ? 6.153 -7.072 -17.885 1.00 94.56 141 ARG A CA 1
ATOM 1098 C C . ARG A 1 141 ? 6.593 -6.741 -16.460 1.00 94.56 141 ARG A C 1
ATOM 1100 O O . ARG A 1 141 ? 7.734 -6.333 -16.262 1.00 94.56 141 ARG A O 1
ATOM 1107 N N . SER A 1 142 ? 5.700 -6.896 -15.485 1.00 94.38 142 SER A N 1
ATOM 1108 C CA . SER A 1 142 ? 5.937 -6.508 -14.097 1.00 94.38 142 SER A CA 1
ATOM 1109 C C . SER A 1 142 ? 5.695 -7.689 -13.168 1.00 94.38 142 SER A C 1
ATOM 1111 O O . SER A 1 142 ? 4.737 -8.437 -13.332 1.00 94.38 142 SER A O 1
ATOM 1113 N N . ALA A 1 143 ? 6.574 -7.865 -12.186 1.00 95.44 143 ALA A N 1
ATOM 1114 C CA . ALA A 1 143 ? 6.483 -8.941 -11.209 1.00 95.44 143 ALA A CA 1
ATOM 1115 C C . ALA A 1 143 ? 7.138 -8.520 -9.891 1.00 95.44 143 ALA A C 1
ATOM 1117 O O . ALA A 1 143 ? 7.981 -7.621 -9.855 1.00 95.44 143 ALA A O 1
ATOM 1118 N N . VAL A 1 144 ? 6.779 -9.207 -8.808 1.00 96.38 144 VAL A N 1
ATOM 1119 C CA . VAL A 1 144 ? 7.417 -9.030 -7.501 1.00 96.38 144 VAL A CA 1
ATOM 1120 C C . VAL A 1 144 ? 8.886 -9.454 -7.580 1.00 96.38 144 VAL A C 1
ATOM 1122 O O . VAL A 1 144 ? 9.203 -10.587 -7.949 1.00 96.38 144 VAL A O 1
ATOM 1125 N N . HIS A 1 145 ? 9.800 -8.566 -7.185 1.00 95.31 145 HIS A N 1
ATOM 1126 C CA . HIS A 1 145 ? 11.216 -8.901 -7.061 1.00 95.31 145 HIS A CA 1
ATOM 1127 C C . HIS A 1 145 ? 11.489 -9.608 -5.724 1.00 95.31 145 HIS A C 1
ATOM 1129 O O . HIS A 1 145 ? 11.880 -8.999 -4.726 1.00 95.31 145 HIS A O 1
ATOM 1135 N N . LEU A 1 146 ? 11.266 -10.924 -5.713 1.00 95.56 146 LEU A N 1
ATOM 1136 C CA . LEU A 1 146 ? 11.319 -11.752 -4.507 1.00 95.56 146 LEU A CA 1
ATOM 1137 C C . LEU A 1 146 ? 12.641 -11.676 -3.708 1.00 95.56 146 LEU A C 1
ATOM 1139 O O . LEU A 1 146 ? 12.552 -11.672 -2.481 1.00 95.56 146 LEU A O 1
ATOM 1143 N N . PRO A 1 147 ? 13.845 -11.584 -4.320 1.00 95.25 147 PRO A N 1
ATOM 1144 C CA . PRO A 1 147 ? 15.101 -11.454 -3.569 1.00 95.25 147 PRO A CA 1
ATOM 1145 C C . PRO A 1 147 ? 15.172 -10.244 -2.626 1.00 95.25 147 PRO A C 1
ATOM 1147 O O . PRO A 1 147 ? 15.903 -10.298 -1.645 1.00 95.25 147 PRO A O 1
ATOM 1150 N N . MET A 1 148 ? 14.402 -9.183 -2.891 1.00 93.12 148 MET A N 1
ATOM 1151 C CA . MET A 1 148 ? 14.319 -7.983 -2.044 1.00 93.12 148 MET A CA 1
ATOM 1152 C C . MET A 1 148 ? 12.957 -7.848 -1.346 1.00 93.12 148 MET A C 1
ATOM 1154 O O . MET A 1 148 ? 12.585 -6.762 -0.910 1.00 93.12 148 MET A O 1
ATOM 1158 N N . THR A 1 149 ? 12.198 -8.940 -1.237 1.00 96.62 149 THR A N 1
ATOM 1159 C CA . THR A 1 149 ? 10.955 -8.990 -0.457 1.00 96.62 149 THR A CA 1
ATOM 1160 C C . THR A 1 149 ? 11.267 -9.562 0.920 1.00 96.62 149 THR A C 1
ATOM 1162 O O . THR A 1 149 ? 11.453 -10.768 1.073 1.00 96.62 149 THR A O 1
ATOM 1165 N N . MET A 1 150 ? 11.363 -8.683 1.914 1.00 95.56 150 MET A N 1
ATOM 1166 C CA . MET A 1 150 ? 11.813 -9.010 3.268 1.00 95.56 150 MET A CA 1
ATOM 1167 C C . MET A 1 150 ? 10.727 -8.660 4.280 1.00 95.56 150 MET A C 1
ATOM 1169 O O . MET A 1 150 ? 10.000 -7.684 4.098 1.00 95.56 150 MET A O 1
ATOM 1173 N N . GLY A 1 151 ? 10.635 -9.443 5.348 1.00 96.19 151 GLY A N 1
ATOM 1174 C CA . GLY A 1 151 ? 9.858 -9.091 6.527 1.00 96.19 151 GLY A CA 1
ATOM 1175 C C . GLY A 1 151 ? 10.792 -8.753 7.689 1.00 96.19 151 GLY A C 1
ATOM 1176 O O . GLY A 1 151 ? 11.927 -9.225 7.750 1.00 96.19 151 GLY A O 1
ATOM 1177 N N . PHE A 1 152 ? 10.322 -7.879 8.578 1.00 96.19 152 PHE A N 1
ATOM 1178 C CA . PHE A 1 152 ? 11.103 -7.327 9.686 1.00 96.19 152 PHE A CA 1
ATOM 1179 C C . PHE A 1 152 ? 10.337 -7.542 10.999 1.00 96.19 152 PHE A C 1
ATOM 1181 O O . PHE A 1 152 ? 9.471 -6.728 11.326 1.00 96.19 152 PHE A O 1
ATOM 1188 N N . PRO A 1 153 ? 10.559 -8.664 11.711 1.00 94.94 153 PRO A N 1
ATOM 1189 C CA . PRO A 1 153 ? 9.791 -9.017 12.911 1.00 94.94 153 PRO A CA 1
ATOM 1190 C C . PRO A 1 153 ? 9.999 -8.067 14.094 1.00 94.94 153 PRO A C 1
ATOM 1192 O O . PRO A 1 153 ? 9.115 -7.942 14.932 1.00 94.94 153 PRO A O 1
ATOM 1195 N N . GLU A 1 154 ? 11.155 -7.403 14.148 1.00 94.81 154 GLU A N 1
ATOM 1196 C CA . GLU A 1 154 ? 11.548 -6.507 15.243 1.00 94.81 154 GLU A CA 1
ATOM 1197 C C . GLU A 1 154 ? 11.006 -5.077 15.102 1.00 94.81 154 GLU A C 1
ATOM 1199 O O . GLU A 1 154 ? 11.191 -4.268 16.009 1.00 94.81 154 GLU A O 1
ATOM 1204 N N . ASN A 1 155 ? 10.339 -4.740 13.990 1.00 91.44 155 ASN A N 1
ATOM 1205 C CA . ASN A 1 155 ? 9.674 -3.441 13.878 1.00 91.44 155 ASN A CA 1
ATOM 1206 C C . ASN A 1 155 ? 8.572 -3.323 14.951 1.00 91.44 155 ASN A C 1
ATOM 1208 O O . ASN A 1 155 ? 7.884 -4.303 15.242 1.00 91.44 155 ASN A O 1
ATOM 1212 N N . THR A 1 156 ? 8.401 -2.121 15.507 1.00 70.62 156 THR A N 1
ATOM 1213 C CA . THR A 1 156 ? 7.434 -1.795 16.574 1.00 70.62 156 THR A CA 1
ATOM 1214 C C . THR A 1 156 ? 6.485 -0.692 16.158 1.00 70.62 156 THR A C 1
ATOM 1216 O O . THR A 1 156 ? 6.993 0.288 15.563 1.00 70.62 156 THR A O 1
#

Foldseek 3Di:
DCWFDAPFIWDADPVVLWIKTKDQDAPDWDKDWDAACQAPPDVQLPRHHPDTPDIFTWGWHDDPQKIWTKGQDPVFADPDPDVVVRVVSPVVGDIDGLDIWGFPDDDPSITMTTCWCVVFAPSRPSQVSPPPDRDDDDPVPTHDPVVPDHHHHPDD